Protein AF-A0AAV4PAN0-F1 (afdb_monomer_lite)

Foldseek 3Di:
DDDDDDDAQCPVPVRVHDQADDDDPPCCVVPVVPQQPADPLRGDFALCVAPPPRSDPVSNVQRVQLSVVVNCCVVVNDPPVPSHDDDDADPVDHDDDDDDDPCRPPPDDPVRVVVVVVVVVVVVVVVVVVVVVVVVVVVD

InterPro domains:
  IPR001613 Flavin amine oxidase [PR00757] (1-20)
  IPR001613 Flavin amine oxidase [PR00757] (22-44)
  IPR001613 Flavin amine oxidase [PR00757] (53-70)
  IPR001613 Flavin amine oxidase [PR00757] (83-105)
  IPR002937 Amine oxidase [PF01593] (4-72)
  IPR036188 FAD/NAD(P)-binding domain superfamily [G3DSA:3.50.50.60] (1-80)
  IPR036188 FAD/NAD(P)-binding domain superfamily [SSF51905] (1-72)
  IPR050703 Flavin Monoamine Oxidase [PTHR43563] (2-128)

pLDDT: mean 95.63, std 6.59, range [48.59, 98.62]

Organism: Caerostris extrusa (NCBI:txid172846)

Structure (mmCIF, N/CA/C/O backbone):
data_AF-A0AAV4PAN0-F1
#
_entry.id   AF-A0AAV4PAN0-F1
#
loop_
_atom_site.group_PDB
_atom_site.id
_atom_site.type_symbol
_atom_site.label_atom_id
_atom_site.label_alt_id
_atom_site.label_comp_id
_atom_site.label_asym_id
_atom_site.label_entity_id
_atom_site.label_seq_id
_atom_site.pdbx_PDB_ins_code
_atom_site.Cartn_x
_atom_site.Cartn_y
_atom_site.Cartn_z
_atom_site.occupancy
_atom_site.B_iso_or_equiv
_atom_site.auth_seq_id
_atom_site.auth_comp_id
_atom_site.auth_asym_id
_atom_site.auth_atom_id
_atom_site.pdbx_PDB_model_num
ATOM 1 N N . PHE A 1 1 ? 36.751 6.267 18.257 1.00 72.19 1 PHE A N 1
ATOM 2 C CA . PHE A 1 1 ? 36.312 6.552 16.880 1.00 72.19 1 PHE A CA 1
ATOM 3 C C . PHE A 1 1 ? 34.805 6.682 16.892 1.00 72.19 1 PHE A C 1
ATOM 5 O O . PHE A 1 1 ? 34.159 5.819 17.468 1.00 72.19 1 PHE A O 1
ATOM 12 N N . ILE A 1 2 ? 34.267 7.765 16.340 1.00 86.62 2 ILE A N 1
ATOM 13 C CA . ILE A 1 2 ? 32.824 7.935 16.138 1.00 86.62 2 ILE A CA 1
ATOM 14 C C . ILE A 1 2 ? 32.618 7.901 14.619 1.00 86.62 2 ILE A C 1
ATOM 16 O O . ILE A 1 2 ? 33.371 8.558 13.903 1.00 86.62 2 ILE A O 1
ATOM 20 N N . HIS A 1 3 ? 31.686 7.073 14.148 1.00 93.88 3 HIS A N 1
ATOM 21 C CA . HIS A 1 3 ? 31.397 6.815 12.732 1.00 93.88 3 HIS A CA 1
ATOM 22 C C . HIS A 1 3 ? 29.978 7.296 12.392 1.00 93.88 3 HIS A C 1
ATOM 24 O O . HIS A 1 3 ? 29.100 7.238 13.255 1.00 93.88 3 HIS A O 1
ATOM 30 N N . TYR A 1 4 ? 29.779 7.786 11.165 1.00 96.88 4 TYR A N 1
ATOM 31 C CA . TYR A 1 4 ? 28.530 8.365 10.668 1.00 96.88 4 TYR A CA 1
ATOM 32 C C . TYR A 1 4 ? 28.370 8.075 9.173 1.00 96.88 4 TYR A C 1
ATOM 34 O O . TYR A 1 4 ? 29.344 8.198 8.434 1.00 96.88 4 TYR A O 1
ATOM 42 N N . GLU A 1 5 ? 27.148 7.740 8.760 1.00 97.69 5 GLU A N 1
ATOM 43 C CA . GLU A 1 5 ? 26.749 7.484 7.373 1.00 97.69 5 GLU A CA 1
ATOM 44 C C . GLU A 1 5 ? 25.360 8.086 7.128 1.00 97.69 5 GLU A C 1
ATOM 46 O O . GLU A 1 5 ? 24.486 8.016 7.997 1.00 97.69 5 GLU A O 1
ATOM 51 N N . GLU A 1 6 ? 25.143 8.644 5.938 1.00 97.69 6 GLU A N 1
ATOM 52 C CA . GLU A 1 6 ? 23.861 9.214 5.521 1.00 97.69 6 GLU A CA 1
ATOM 53 C C . GLU A 1 6 ? 23.598 9.002 4.026 1.00 97.69 6 GLU A C 1
ATOM 55 O O . GLU A 1 6 ? 24.516 8.802 3.231 1.00 97.69 6 GLU A O 1
ATOM 60 N N . LYS A 1 7 ? 22.323 9.076 3.630 1.00 97.69 7 LYS A N 1
ATOM 61 C CA . LYS A 1 7 ? 21.901 9.070 2.225 1.00 97.69 7 LYS A CA 1
ATOM 62 C C . LYS A 1 7 ? 20.700 9.989 2.046 1.00 97.69 7 LYS A C 1
ATOM 64 O O . LYS A 1 7 ? 19.633 9.744 2.610 1.00 97.69 7 LYS A O 1
ATOM 69 N N . ASN A 1 8 ? 20.863 11.011 1.211 1.00 98.00 8 ASN A N 1
ATOM 70 C CA . ASN A 1 8 ? 19.750 11.814 0.726 1.00 98.00 8 ASN A CA 1
ATOM 71 C C . ASN A 1 8 ? 19.109 11.127 -0.489 1.00 98.00 8 ASN A C 1
ATOM 73 O O . ASN A 1 8 ? 19.679 11.099 -1.578 1.00 98.00 8 ASN A O 1
ATOM 77 N N . TRP A 1 9 ? 17.920 10.556 -0.308 1.00 98.00 9 TRP A N 1
ATOM 78 C CA . TRP A 1 9 ? 17.190 9.889 -1.391 1.00 98.00 9 TRP A CA 1
ATOM 79 C C . TRP A 1 9 ? 16.512 10.855 -2.366 1.00 98.00 9 TRP A C 1
ATOM 81 O O . TRP A 1 9 ? 16.167 10.451 -3.470 1.00 98.00 9 TRP A O 1
ATOM 91 N N . MET A 1 10 ? 16.348 12.128 -1.994 1.00 97.69 10 MET A N 1
ATOM 92 C CA . MET A 1 10 ? 15.767 13.143 -2.883 1.00 97.69 10 MET A CA 1
ATOM 93 C C . MET A 1 10 ? 16.708 13.530 -4.029 1.00 97.69 10 MET A C 1
ATOM 95 O O . MET A 1 10 ? 16.258 14.070 -5.033 1.00 97.69 10 MET A O 1
ATOM 99 N N . GLU A 1 11 ? 18.007 13.270 -3.871 1.00 97.94 11 GLU A N 1
ATOM 100 C CA . GLU A 1 11 ? 19.038 13.539 -4.882 1.00 97.94 11 GLU A CA 1
ATOM 101 C C . GLU A 1 11 ? 19.244 12.369 -5.851 1.00 97.94 11 GLU A C 1
ATOM 103 O O . GLU A 1 11 ? 20.017 12.478 -6.800 1.00 97.94 11 GLU A O 1
ATOM 108 N N . ASP A 1 12 ? 18.577 11.239 -5.622 1.00 97.81 12 ASP A N 1
ATOM 109 C CA . ASP A 1 12 ? 18.715 10.067 -6.474 1.00 97.81 12 ASP A CA 1
ATOM 110 C C . ASP A 1 12 ? 17.800 10.182 -7.702 1.00 97.81 12 ASP A C 1
ATOM 112 O O . ASP A 1 12 ? 16.590 9.963 -7.615 1.00 97.81 12 ASP A O 1
ATOM 116 N N . GLU A 1 13 ? 18.376 10.539 -8.854 1.00 97.88 13 GLU A N 1
ATOM 117 C CA . GLU A 1 13 ? 17.632 10.774 -10.101 1.00 97.88 13 GLU A CA 1
ATOM 118 C C . GLU A 1 13 ? 16.849 9.546 -10.596 1.00 97.88 13 GLU A C 1
ATOM 120 O O . GLU A 1 13 ? 15.836 9.700 -11.279 1.00 97.88 13 GLU A O 1
ATOM 125 N N . TYR A 1 14 ? 17.280 8.334 -10.227 1.00 97.75 14 TYR A N 1
ATOM 126 C CA . TYR A 1 14 ? 16.635 7.086 -10.642 1.00 97.75 14 TYR A CA 1
ATOM 127 C C . TYR A 1 14 ? 15.543 6.621 -9.675 1.00 97.75 14 TYR A C 1
ATOM 129 O O . TYR A 1 14 ? 14.731 5.774 -10.051 1.00 97.75 14 TYR A O 1
ATOM 137 N N . ALA A 1 15 ? 15.498 7.165 -8.455 1.00 96.56 15 ALA A N 1
ATOM 138 C CA . ALA A 1 15 ? 14.444 6.881 -7.482 1.00 96.56 15 ALA A CA 1
ATOM 139 C C . ALA A 1 15 ? 13.398 8.006 -7.403 1.00 96.56 15 ALA A C 1
ATOM 141 O O . ALA A 1 15 ? 12.215 7.741 -7.205 1.00 96.56 15 ALA A O 1
ATOM 142 N N . GLY A 1 16 ? 13.826 9.267 -7.533 1.00 96.56 16 GLY A N 1
ATOM 143 C CA . GLY A 1 16 ? 12.981 10.454 -7.360 1.00 96.56 16 GLY A CA 1
ATOM 144 C C . GLY A 1 16 ? 12.577 10.749 -5.907 1.00 96.56 16 GLY A C 1
ATOM 145 O O . GLY A 1 16 ? 11.850 11.711 -5.659 1.00 96.56 16 GLY A O 1
ATOM 146 N N . GLY A 1 17 ? 13.028 9.935 -4.949 1.00 97.56 17 GLY A N 1
ATOM 147 C CA . GLY A 1 17 ? 12.703 10.034 -3.529 1.00 97.56 17 GLY A CA 1
ATOM 148 C C . GLY A 1 17 ? 12.599 8.663 -2.856 1.00 97.56 17 GLY A C 1
ATOM 149 O O . GLY A 1 17 ? 12.985 7.637 -3.410 1.00 97.56 17 GLY A O 1
ATOM 150 N N . CYS A 1 18 ? 12.085 8.651 -1.628 1.00 97.12 18 CYS A N 1
ATOM 151 C CA . CYS A 1 18 ? 11.859 7.448 -0.822 1.00 97.12 18 CYS A CA 1
ATOM 152 C C . CYS A 1 18 ? 10.722 7.742 0.186 1.00 97.12 18 CYS A C 1
ATOM 154 O O . CYS A 1 18 ? 10.550 8.893 0.586 1.00 97.12 18 CYS A O 1
ATOM 156 N N . TYR A 1 19 ? 9.913 6.782 0.644 1.00 96.88 19 TYR A N 1
ATOM 157 C CA . TYR A 1 19 ? 9.929 5.342 0.333 1.00 96.88 19 TYR A CA 1
ATOM 158 C C . TYR A 1 19 ? 9.245 4.966 -0.978 1.00 96.88 19 TYR A C 1
ATOM 160 O O . TYR A 1 19 ? 9.663 4.023 -1.636 1.00 96.88 19 TYR A O 1
ATOM 168 N N . THR A 1 20 ? 8.188 5.681 -1.347 1.00 97.94 20 THR A N 1
ATOM 169 C CA . THR A 1 20 ? 7.312 5.305 -2.459 1.00 97.94 20 THR A CA 1
ATOM 170 C C . THR A 1 20 ? 6.547 6.518 -2.973 1.00 97.94 20 THR A C 1
ATOM 172 O O . THR A 1 20 ? 6.600 7.606 -2.392 1.00 97.94 20 THR A O 1
ATOM 175 N N . THR A 1 21 ? 5.797 6.323 -4.052 1.00 96.88 21 THR A N 1
ATOM 176 C CA . THR A 1 21 ? 4.901 7.334 -4.607 1.00 96.88 21 THR A CA 1
ATOM 177 C C . THR A 1 21 ? 3.731 7.625 -3.664 1.00 96.88 21 THR A C 1
ATOM 179 O O . THR A 1 21 ? 2.996 6.729 -3.251 1.00 96.88 21 THR A O 1
ATOM 182 N N . VAL A 1 22 ? 3.501 8.910 -3.383 1.00 95.06 22 VAL A N 1
ATOM 183 C CA . VAL A 1 22 ? 2.302 9.395 -2.687 1.00 95.06 22 VAL A CA 1
ATOM 184 C C . VAL A 1 22 ? 1.379 10.071 -3.690 1.00 95.06 22 VAL A C 1
ATOM 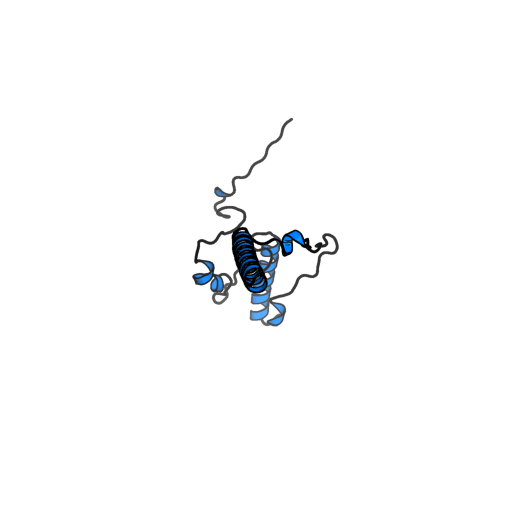186 O O . VAL A 1 22 ? 1.804 10.861 -4.532 1.00 95.06 22 VAL A O 1
ATOM 189 N N . TYR A 1 23 ? 0.088 9.777 -3.585 1.00 94.94 23 TYR A N 1
ATOM 190 C CA . TYR A 1 23 ? -0.905 10.232 -4.544 1.00 94.94 23 TYR A CA 1
ATOM 191 C C . TYR A 1 23 ? -1.662 11.460 -4.040 1.00 94.94 23 TYR A C 1
ATOM 193 O O . TYR A 1 23 ? -2.192 11.476 -2.928 1.00 94.94 23 TYR A O 1
ATOM 201 N N . ALA A 1 24 ? -1.758 12.485 -4.888 1.00 96.44 24 ALA A N 1
ATOM 202 C CA . ALA A 1 24 ? -2.537 13.683 -4.595 1.00 96.44 24 ALA A CA 1
ATOM 203 C C . ALA A 1 24 ? -4.051 13.377 -4.484 1.00 96.44 24 ALA A C 1
ATOM 205 O O . ALA A 1 24 ? -4.538 12.394 -5.062 1.00 96.44 24 ALA A O 1
ATOM 206 N N . PRO A 1 25 ? -4.835 14.229 -3.793 1.00 97.88 25 PRO A N 1
ATOM 207 C CA . PRO A 1 25 ? -6.281 14.061 -3.690 1.00 97.88 25 PRO A CA 1
ATOM 208 C C . PRO A 1 25 ? -6.961 13.886 -5.056 1.00 97.88 25 PRO A C 1
ATOM 210 O O . PRO A 1 25 ? -6.729 14.646 -5.995 1.00 97.88 25 PRO A O 1
ATOM 213 N N . GLY A 1 26 ? -7.820 12.870 -5.167 1.00 97.25 26 GLY A N 1
ATOM 214 C CA . GLY A 1 26 ? -8.552 12.551 -6.397 1.00 97.25 26 GLY A CA 1
ATOM 215 C C . GLY A 1 26 ? -7.768 11.752 -7.444 1.00 97.25 26 GLY A C 1
ATOM 216 O O . GLY A 1 26 ? -8.358 11.359 -8.449 1.00 97.25 26 GLY A O 1
ATOM 217 N N . PHE A 1 27 ? -6.481 11.461 -7.227 1.00 96.81 27 PHE A N 1
ATOM 218 C CA . PHE A 1 27 ? -5.700 10.645 -8.160 1.00 96.81 27 PHE A CA 1
ATOM 219 C C . PHE A 1 27 ? -6.268 9.227 -8.284 1.00 96.81 27 PHE A C 1
ATOM 221 O O . PHE A 1 27 ? -6.595 8.791 -9.383 1.00 96.81 27 PHE A O 1
ATOM 228 N N . PHE A 1 28 ? -6.448 8.513 -7.167 1.00 94.25 28 PHE A N 1
ATOM 229 C CA . PHE A 1 28 ? -6.881 7.110 -7.195 1.00 94.25 28 PHE A CA 1
ATOM 230 C C . PHE A 1 28 ? -8.256 6.909 -7.833 1.00 94.25 28 PHE A C 1
ATOM 232 O O . PHE A 1 28 ? -8.459 5.938 -8.558 1.00 94.25 28 PHE A O 1
ATOM 239 N N . THR A 1 29 ? -9.195 7.830 -7.613 1.00 96.44 29 THR A N 1
ATOM 240 C CA . THR A 1 29 ? -10.538 7.724 -8.199 1.00 96.44 29 THR A CA 1
ATOM 241 C C . THR A 1 29 ? -10.541 7.967 -9.707 1.00 96.44 29 THR A C 1
ATOM 243 O O . THR A 1 29 ? -11.395 7.418 -10.398 1.00 96.44 29 THR A O 1
ATOM 246 N N . ARG A 1 30 ? -9.587 8.750 -10.229 1.00 96.62 30 ARG A N 1
ATOM 247 C CA . ARG A 1 30 ? -9.459 9.045 -11.664 1.00 96.62 30 ARG A CA 1
ATOM 248 C C . ARG A 1 30 ? -8.560 8.055 -12.405 1.00 96.62 30 ARG A C 1
ATOM 250 O O . ARG A 1 30 ? -8.908 7.640 -13.503 1.00 96.62 30 ARG A O 1
ATOM 257 N N . TYR A 1 31 ? -7.433 7.673 -11.806 1.00 96.38 31 TYR A N 1
ATOM 258 C CA . TYR A 1 31 ? -6.340 6.959 -12.477 1.00 96.38 31 TYR A CA 1
ATOM 259 C C . TYR A 1 31 ? -5.897 5.674 -11.765 1.00 96.38 31 TYR A C 1
ATOM 261 O O . TYR A 1 31 ? -5.100 4.920 -12.310 1.00 96.38 31 TYR A O 1
ATOM 269 N N . GLY A 1 32 ? -6.422 5.357 -10.577 1.00 94.12 32 GLY A N 1
ATOM 270 C CA . GLY A 1 32 ? -5.968 4.190 -9.808 1.00 94.12 32 GLY A CA 1
ATOM 271 C C . GLY A 1 32 ? -6.141 2.854 -10.542 1.00 94.12 32 GLY A C 1
ATOM 272 O O . GLY A 1 32 ? -5.331 1.949 -10.370 1.00 94.12 32 GLY A O 1
ATOM 273 N N . LYS A 1 33 ? -7.159 2.740 -11.407 1.00 93.25 33 LYS A N 1
ATOM 274 C CA . LYS A 1 33 ? -7.434 1.517 -12.182 1.00 93.25 33 LYS A CA 1
ATOM 275 C C . LYS A 1 33 ? -6.352 1.189 -13.212 1.00 93.25 33 LYS A C 1
ATOM 277 O O . LYS A 1 33 ? -6.147 0.015 -13.493 1.00 93.25 33 LYS A O 1
ATOM 282 N N . VAL A 1 34 ? -5.668 2.203 -13.745 1.00 96.88 34 VAL A N 1
ATOM 283 C CA . VAL A 1 34 ? -4.708 2.026 -14.846 1.00 96.88 34 VAL A CA 1
ATOM 284 C C . VAL A 1 34 ? -3.271 1.817 -14.363 1.00 96.88 34 VAL A C 1
ATOM 286 O O . VAL A 1 34 ? -2.402 1.523 -15.173 1.00 96.88 34 VAL A O 1
ATOM 289 N N . LEU A 1 35 ? -3.007 1.922 -13.051 1.00 96.19 35 LEU A N 1
ATOM 290 C CA . LEU A 1 35 ? -1.655 1.847 -12.468 1.00 96.19 35 LEU A CA 1
ATOM 291 C C . LEU A 1 35 ? -0.868 0.590 -12.863 1.00 96.19 35 LEU A C 1
ATOM 293 O O . LEU A 1 35 ? 0.353 0.627 -12.950 1.00 96.19 35 LEU A O 1
ATOM 297 N N . ARG A 1 36 ? -1.571 -0.520 -13.084 1.00 97.00 36 ARG A N 1
ATOM 298 C CA . ARG A 1 36 ? -0.985 -1.816 -13.451 1.00 97.00 36 ARG A CA 1
ATOM 299 C C . ARG A 1 36 ? -1.635 -2.441 -14.679 1.00 97.00 36 ARG A C 1
ATOM 301 O O . ARG A 1 36 ? -1.472 -3.632 -14.914 1.00 97.00 36 ARG A O 1
ATOM 308 N N . GLU A 1 37 ? -2.409 -1.663 -15.430 1.00 97.56 37 GLU A N 1
ATOM 309 C CA . GLU A 1 37 ? -3.052 -2.150 -16.647 1.00 97.56 37 GLU A CA 1
ATOM 310 C C . GLU A 1 37 ? -1.988 -2.351 -17.742 1.00 97.56 37 GLU A C 1
ATOM 312 O O . GLU A 1 37 ? -1.267 -1.404 -18.066 1.00 97.56 37 GLU A O 1
ATOM 317 N N . PRO A 1 38 ? -1.846 -3.557 -18.323 1.00 97.56 38 PRO A N 1
ATOM 318 C CA . PRO A 1 38 ? -0.856 -3.786 -19.368 1.00 97.56 38 PRO A CA 1
ATOM 319 C C . PRO A 1 38 ? -1.150 -2.974 -20.633 1.00 97.56 38 PRO A C 1
ATOM 321 O O . PRO A 1 38 ? -2.273 -2.963 -21.135 1.00 97.56 38 PRO A O 1
ATOM 324 N N . ILE A 1 39 ? -0.111 -2.391 -21.232 1.00 97.81 39 ILE A N 1
ATOM 325 C CA . ILE A 1 39 ? -0.204 -1.705 -22.527 1.00 97.81 39 ILE A CA 1
ATOM 326 C C . ILE A 1 39 ? 0.430 -2.600 -23.595 1.00 97.81 39 ILE A C 1
ATOM 328 O O . ILE A 1 39 ? 1.644 -2.626 -23.808 1.00 97.81 39 ILE A O 1
ATOM 332 N N . GLY A 1 40 ? -0.403 -3.385 -24.280 1.00 95.62 40 GLY A N 1
ATOM 333 C CA . GLY A 1 40 ? 0.045 -4.323 -25.312 1.00 95.62 40 GLY A CA 1
ATOM 334 C C . GLY A 1 40 ? 0.918 -5.449 -24.743 1.00 95.62 40 GLY A C 1
ATOM 335 O O . GLY A 1 40 ? 0.398 -6.391 -24.138 1.00 95.62 40 GLY A O 1
ATOM 336 N N . LYS A 1 41 ? 2.232 -5.377 -24.996 1.00 96.88 41 LYS A N 1
ATOM 337 C CA . LYS A 1 41 ? 3.251 -6.305 -24.461 1.00 96.88 41 LYS A CA 1
ATOM 338 C C . LYS A 1 41 ? 4.005 -5.737 -23.251 1.00 96.88 41 LYS A C 1
ATOM 340 O O . LYS A 1 41 ? 4.858 -6.429 -22.706 1.00 96.88 41 LYS A O 1
ATOM 345 N N . LEU A 1 42 ? 3.724 -4.494 -22.863 1.00 98.06 42 LEU A N 1
ATOM 346 C CA . LEU A 1 42 ? 4.302 -3.865 -21.683 1.00 98.06 42 LEU A CA 1
ATOM 347 C C . LEU A 1 42 ? 3.449 -4.206 -20.460 1.00 98.06 42 LEU A C 1
ATOM 349 O O . LEU A 1 42 ? 2.245 -3.953 -20.454 1.00 98.06 42 LEU A O 1
ATOM 353 N N . HIS A 1 43 ? 4.092 -4.771 -19.446 1.00 98.38 43 HIS A N 1
ATOM 354 C CA . HIS A 1 43 ? 3.499 -5.102 -18.155 1.00 98.38 43 HIS A CA 1
ATOM 355 C C . HIS A 1 43 ? 4.198 -4.287 -17.066 1.00 98.38 43 HIS A C 1
ATOM 357 O O . HIS A 1 43 ? 5.403 -4.047 -17.157 1.00 98.38 43 HIS A O 1
ATOM 363 N N . PHE A 1 44 ? 3.446 -3.854 -16.054 1.00 98.56 44 PHE A N 1
ATOM 364 C CA . PHE A 1 44 ? 3.938 -2.948 -15.017 1.00 98.56 44 PHE A CA 1
ATOM 365 C C . PHE A 1 44 ? 4.086 -3.674 -13.678 1.00 98.56 44 PHE A C 1
ATOM 367 O O . PHE A 1 44 ? 3.119 -4.224 -13.142 1.00 98.56 44 PHE A O 1
ATOM 374 N N . ALA A 1 45 ? 5.311 -3.659 -13.156 1.00 98.38 45 ALA A N 1
ATOM 375 C CA . ALA A 1 45 ? 5.671 -4.100 -11.812 1.00 98.38 45 ALA A CA 1
ATOM 376 C C . ALA A 1 45 ? 6.006 -2.875 -10.936 1.00 98.38 45 ALA A C 1
ATOM 378 O O . ALA A 1 45 ? 5.492 -1.785 -11.174 1.00 98.38 45 ALA A O 1
ATOM 379 N N . GLY A 1 46 ? 6.877 -3.048 -9.939 1.00 98.06 46 GLY A N 1
ATOM 380 C CA . GLY A 1 46 ? 7.213 -2.006 -8.968 1.00 98.06 46 GLY A CA 1
ATOM 381 C C . GLY A 1 46 ? 6.237 -2.009 -7.796 1.00 98.06 46 GLY A C 1
ATOM 382 O O . GLY A 1 46 ? 5.063 -2.354 -7.956 1.00 98.06 46 GLY A O 1
ATOM 383 N N . THR A 1 47 ? 6.732 -1.660 -6.609 1.00 98.50 47 THR A N 1
ATOM 384 C CA . THR A 1 47 ? 5.977 -1.815 -5.356 1.00 98.50 47 THR A CA 1
ATOM 385 C C . THR A 1 47 ? 4.660 -1.034 -5.357 1.00 98.50 47 THR A C 1
ATOM 387 O O . THR A 1 47 ? 3.666 -1.496 -4.809 1.00 98.50 47 THR A O 1
ATOM 390 N N . GLU A 1 48 ? 4.602 0.083 -6.083 1.00 98.19 48 GLU A N 1
ATOM 391 C CA . GLU A 1 48 ? 3.418 0.925 -6.285 1.00 98.19 48 GLU A CA 1
ATOM 392 C C . GLU A 1 48 ? 2.249 0.196 -6.964 1.00 98.19 48 GLU A C 1
ATOM 394 O O . GLU A 1 48 ? 1.107 0.658 -6.909 1.00 98.19 48 GLU A O 1
ATOM 399 N N . THR A 1 49 ? 2.522 -0.924 -7.637 1.00 98.00 49 THR A N 1
ATOM 400 C CA . THR A 1 49 ? 1.510 -1.725 -8.336 1.00 98.00 49 THR A CA 1
ATOM 401 C C . THR A 1 49 ? 1.018 -2.927 -7.524 1.00 98.00 49 THR A C 1
ATOM 403 O O . THR A 1 49 ? 0.095 -3.618 -7.976 1.00 98.00 49 THR A O 1
ATOM 406 N N . ALA A 1 50 ? 1.590 -3.168 -6.340 1.00 97.81 50 ALA A N 1
ATOM 407 C CA . ALA A 1 50 ? 1.191 -4.232 -5.423 1.00 97.81 50 ALA A CA 1
ATOM 408 C C . ALA A 1 50 ? -0.192 -3.986 -4.803 1.00 97.81 50 ALA A C 1
ATOM 410 O O . ALA A 1 50 ? -0.760 -2.890 -4.869 1.00 97.81 50 ALA A O 1
ATOM 411 N N . THR A 1 51 ? -0.753 -5.030 -4.205 1.00 97.19 51 THR A N 1
ATOM 412 C CA . THR A 1 51 ? -2.039 -4.997 -3.498 1.00 97.19 51 THR A CA 1
ATOM 413 C C . THR A 1 51 ? -1.889 -5.234 -2.000 1.00 97.19 51 THR A C 1
ATOM 415 O O . THR A 1 51 ? -2.689 -4.702 -1.231 1.00 97.19 51 THR A O 1
ATOM 418 N N . HIS A 1 52 ? -0.827 -5.919 -1.581 1.00 97.62 52 HIS A N 1
ATOM 419 C CA . HIS A 1 52 ? -0.377 -6.016 -0.202 1.00 97.62 52 HIS A CA 1
ATOM 420 C C . HIS A 1 52 ? 0.975 -5.307 -0.057 1.00 97.62 52 HIS A C 1
ATOM 422 O O . HIS A 1 52 ? 1.837 -5.380 -0.927 1.00 97.62 52 HIS A O 1
ATOM 428 N N . TRP A 1 53 ? 1.126 -4.535 1.025 1.00 97.81 53 TRP A N 1
ATOM 429 C CA . TRP A 1 53 ? 2.371 -3.830 1.364 1.00 97.81 53 TRP A CA 1
ATOM 430 C C . TRP A 1 53 ? 2.997 -3.003 0.218 1.00 97.81 53 TRP A C 1
ATOM 432 O O . TRP A 1 53 ? 4.219 -2.904 0.099 1.00 97.81 53 TRP A O 1
ATOM 442 N N . SER A 1 54 ? 2.163 -2.352 -0.605 1.00 98.00 54 SER A N 1
ATOM 443 C CA . SER A 1 54 ? 2.619 -1.359 -1.591 1.00 98.00 54 SER A CA 1
ATOM 444 C C . SER A 1 54 ? 3.481 -0.289 -0.916 1.00 98.00 54 SER A C 1
ATOM 446 O O . SER A 1 54 ? 3.095 0.275 0.108 1.00 98.00 54 SER A O 1
ATOM 448 N N . GLY A 1 55 ? 4.633 0.010 -1.511 1.00 98.06 55 GLY A N 1
ATOM 449 C CA . GLY A 1 55 ? 5.647 0.914 -0.964 1.00 98.06 55 GLY A CA 1
ATOM 450 C C . GLY A 1 55 ? 6.755 0.228 -0.162 1.00 98.06 55 GLY A C 1
ATOM 451 O O . GLY A 1 55 ? 7.691 0.895 0.269 1.00 98.06 55 GLY A O 1
ATOM 452 N N . TYR A 1 56 ? 6.676 -1.093 0.017 1.00 98.56 56 TYR A N 1
ATOM 453 C CA . TYR A 1 56 ? 7.678 -1.896 0.717 1.00 98.56 56 TYR A CA 1
ATOM 454 C C . TYR A 1 56 ? 8.368 -2.888 -0.225 1.00 98.56 56 TYR A C 1
ATOM 456 O O . TYR A 1 56 ? 7.933 -3.117 -1.357 1.00 98.56 56 TYR A O 1
ATOM 464 N N . MET A 1 57 ? 9.446 -3.511 0.260 1.00 98.56 57 MET A N 1
ATOM 465 C CA . MET A 1 57 ? 10.142 -4.581 -0.467 1.00 98.56 57 MET A CA 1
ATOM 466 C C . MET A 1 57 ? 9.215 -5.768 -0.769 1.00 98.56 57 MET A C 1
ATOM 468 O O . MET A 1 57 ? 9.300 -6.332 -1.854 1.00 98.56 57 MET A O 1
ATOM 472 N N . ASP A 1 58 ? 8.291 -6.089 0.141 1.00 97.88 58 ASP A N 1
ATOM 473 C CA . ASP A 1 58 ? 7.289 -7.148 -0.045 1.00 97.88 58 ASP A CA 1
ATOM 474 C C . ASP A 1 58 ? 6.376 -6.863 -1.250 1.00 97.88 58 ASP A C 1
ATOM 476 O O . ASP A 1 58 ? 6.271 -7.674 -2.169 1.00 97.88 58 ASP A O 1
ATOM 480 N N . GLY A 1 59 ? 5.844 -5.639 -1.341 1.00 98.38 59 GLY A N 1
ATOM 481 C CA . GLY A 1 59 ? 5.086 -5.202 -2.512 1.00 98.38 59 GLY A CA 1
ATOM 482 C C . GLY A 1 59 ? 5.911 -5.229 -3.806 1.00 98.38 59 GLY A C 1
ATOM 483 O O . GLY A 1 59 ? 5.380 -5.532 -4.874 1.00 98.38 59 GLY A O 1
ATOM 484 N N . ALA A 1 60 ? 7.223 -4.966 -3.746 1.00 98.62 60 ALA A N 1
ATOM 485 C CA . ALA A 1 60 ? 8.089 -5.072 -4.923 1.00 98.62 60 ALA A CA 1
ATOM 486 C C . ALA A 1 60 ? 8.188 -6.522 -5.432 1.00 98.62 60 ALA A C 1
ATOM 488 O O . ALA A 1 60 ? 8.138 -6.742 -6.645 1.00 98.62 60 ALA A O 1
ATOM 489 N N . VAL A 1 61 ? 8.280 -7.495 -4.517 1.00 98.56 61 VAL A N 1
ATOM 490 C CA . VAL A 1 61 ? 8.253 -8.930 -4.838 1.00 98.56 61 VAL A CA 1
ATOM 491 C C . VAL A 1 61 ? 6.893 -9.318 -5.413 1.00 98.56 61 VAL A C 1
ATOM 493 O O . VAL A 1 61 ? 6.843 -9.819 -6.537 1.00 98.56 61 VAL A O 1
ATOM 496 N N . GLU A 1 62 ? 5.794 -9.005 -4.714 1.00 98.50 62 GL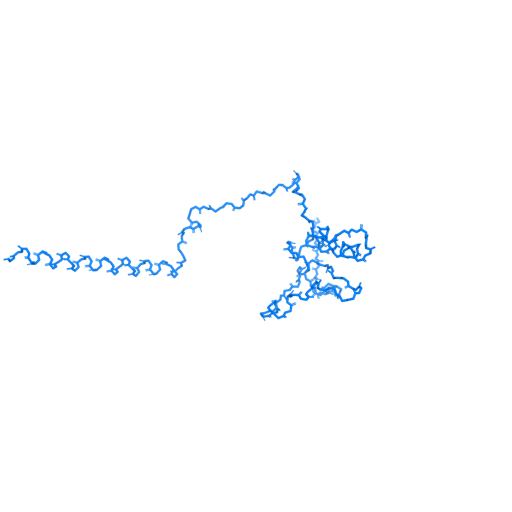U A N 1
ATOM 497 C CA . GLU A 1 62 ? 4.429 -9.321 -5.161 1.00 98.50 62 GLU A CA 1
ATOM 498 C C . GLU A 1 62 ? 4.187 -8.813 -6.590 1.00 98.50 62 GLU A C 1
ATOM 500 O O . GLU A 1 62 ? 3.782 -9.566 -7.481 1.00 98.50 62 GLU A O 1
ATOM 505 N N . ALA A 1 63 ? 4.474 -7.531 -6.830 1.00 98.50 63 ALA A N 1
ATOM 506 C CA . ALA A 1 63 ? 4.266 -6.894 -8.119 1.00 98.50 63 ALA A CA 1
ATOM 507 C C . ALA A 1 63 ? 5.159 -7.471 -9.225 1.00 98.50 63 ALA A C 1
ATOM 509 O O . ALA A 1 63 ? 4.689 -7.658 -10.351 1.00 98.50 63 ALA A O 1
ATOM 510 N N . GLY A 1 64 ? 6.431 -7.744 -8.919 1.00 98.62 64 GLY A N 1
ATOM 511 C CA . GLY A 1 64 ? 7.394 -8.313 -9.861 1.00 98.62 64 GLY A CA 1
ATOM 512 C C . GLY A 1 64 ? 6.987 -9.705 -10.325 1.00 98.62 64 GLY A C 1
ATOM 513 O O . GLY A 1 64 ? 6.897 -9.964 -11.529 1.00 98.62 64 GLY A O 1
ATOM 514 N N . GLU A 1 65 ? 6.672 -10.590 -9.382 1.00 98.62 65 GLU A N 1
ATOM 515 C CA . GLU A 1 65 ? 6.239 -11.939 -9.720 1.00 98.62 65 GLU A CA 1
ATOM 516 C C . GLU A 1 65 ? 4.892 -11.950 -10.442 1.00 98.62 65 GLU A C 1
ATOM 518 O O . GLU A 1 65 ? 4.722 -12.673 -11.425 1.00 98.62 65 GLU A O 1
ATOM 523 N N . ARG A 1 66 ? 3.933 -11.129 -9.999 1.00 98.62 66 ARG A N 1
ATOM 524 C CA . ARG A 1 66 ? 2.626 -11.013 -10.650 1.00 98.62 66 ARG A CA 1
ATOM 525 C C . ARG A 1 66 ? 2.770 -10.545 -12.097 1.00 98.62 66 ARG A C 1
ATOM 527 O O . ARG A 1 66 ? 2.206 -11.185 -12.980 1.00 98.62 66 ARG A O 1
ATOM 534 N N . ALA A 1 67 ? 3.570 -9.513 -12.373 1.00 98.50 67 ALA A N 1
ATOM 535 C CA . ALA A 1 67 ? 3.839 -9.060 -13.741 1.00 98.50 67 ALA A CA 1
ATOM 536 C C . ALA A 1 67 ? 4.534 -10.143 -14.593 1.00 98.50 67 ALA A C 1
ATOM 538 O O . ALA A 1 67 ? 4.181 -10.341 -15.758 1.00 98.50 67 ALA A O 1
ATOM 539 N N . ALA A 1 68 ? 5.475 -10.903 -14.021 1.00 98.50 68 ALA A N 1
ATOM 540 C CA . ALA A 1 68 ? 6.082 -12.042 -14.711 1.00 98.50 68 ALA A CA 1
ATOM 541 C C . ALA A 1 68 ? 5.042 -13.128 -15.044 1.00 98.50 68 ALA A C 1
ATOM 543 O O . ALA A 1 68 ? 5.034 -13.669 -16.152 1.00 98.50 68 ALA A O 1
ATOM 544 N N . ARG A 1 69 ? 4.120 -13.417 -14.119 1.00 98.56 69 ARG A N 1
ATOM 545 C CA . ARG A 1 69 ? 3.029 -14.378 -14.325 1.00 98.56 69 ARG A CA 1
ATOM 546 C C . ARG A 1 69 ? 2.003 -13.892 -15.350 1.00 98.56 69 ARG A C 1
ATOM 548 O O . ARG A 1 69 ? 1.547 -14.701 -16.153 1.00 98.56 69 ARG A O 1
ATOM 555 N N . GLU A 1 70 ? 1.708 -12.595 -15.428 1.00 98.50 70 GLU A N 1
ATOM 556 C CA . GLU A 1 70 ? 0.897 -12.027 -16.519 1.00 98.50 70 GLU A CA 1
ATOM 557 C C . GLU A 1 70 ? 1.525 -12.313 -17.897 1.00 98.50 70 GLU A C 1
ATOM 559 O O . GLU A 1 70 ? 0.832 -12.733 -18.829 1.00 98.50 70 GLU A O 1
ATOM 564 N N . ILE A 1 71 ? 2.848 -12.150 -18.022 1.00 98.56 71 ILE A N 1
ATOM 565 C CA . ILE A 1 71 ? 3.589 -12.457 -19.254 1.00 98.56 71 ILE A CA 1
ATOM 566 C C . ILE A 1 71 ? 3.546 -13.961 -19.550 1.00 98.56 71 ILE A C 1
ATOM 568 O O . ILE A 1 71 ? 3.227 -14.359 -20.672 1.00 98.56 71 ILE A O 1
ATOM 572 N N . LEU A 1 72 ? 3.816 -14.811 -18.552 1.00 98.50 72 LEU A N 1
ATOM 573 C CA . LEU A 1 72 ? 3.743 -16.270 -18.698 1.00 98.50 72 LEU A CA 1
ATOM 574 C C . LEU A 1 72 ? 2.343 -16.731 -19.125 1.00 98.50 72 LEU A C 1
ATOM 576 O O . LEU A 1 72 ? 2.225 -17.622 -19.969 1.00 98.50 72 LEU A O 1
ATOM 580 N N . CYS A 1 73 ? 1.292 -16.104 -18.595 1.00 98.06 73 CYS A N 1
ATOM 581 C CA . CYS A 1 73 ? -0.087 -16.372 -18.985 1.00 98.06 73 CYS A CA 1
ATOM 582 C C . CYS A 1 73 ? -0.324 -15.991 -20.452 1.00 98.06 73 CYS A C 1
ATOM 584 O O . CYS A 1 73 ? -0.842 -16.800 -21.220 1.00 98.06 73 CYS A O 1
ATOM 586 N N . LYS A 1 74 ? 0.133 -14.808 -20.894 1.00 97.06 74 LYS A N 1
ATOM 587 C CA . LYS A 1 74 ? 0.057 -14.414 -22.315 1.00 97.06 74 LYS A CA 1
ATOM 588 C C . LYS A 1 74 ? 0.848 -15.335 -23.244 1.00 97.06 74 LYS A C 1
ATOM 590 O O . LYS A 1 74 ? 0.473 -15.498 -24.402 1.00 97.06 74 LYS A O 1
ATOM 595 N N . MET A 1 75 ? 1.924 -15.944 -22.753 1.00 98.06 75 MET A N 1
ATOM 596 C CA . MET A 1 75 ? 2.709 -16.944 -23.484 1.00 98.06 75 MET A CA 1
ATOM 597 C C . MET A 1 75 ? 2.079 -18.348 -23.471 1.00 98.06 75 MET A C 1
ATOM 599 O O . MET A 1 75 ? 2.664 -19.272 -24.038 1.00 98.06 75 MET A O 1
ATOM 603 N N . GLY A 1 76 ? 0.934 -18.541 -22.807 1.00 97.69 76 GLY A N 1
ATOM 604 C CA . GLY A 1 76 ? 0.279 -19.843 -22.662 1.00 97.69 76 GLY A CA 1
ATOM 605 C C . GLY A 1 76 ?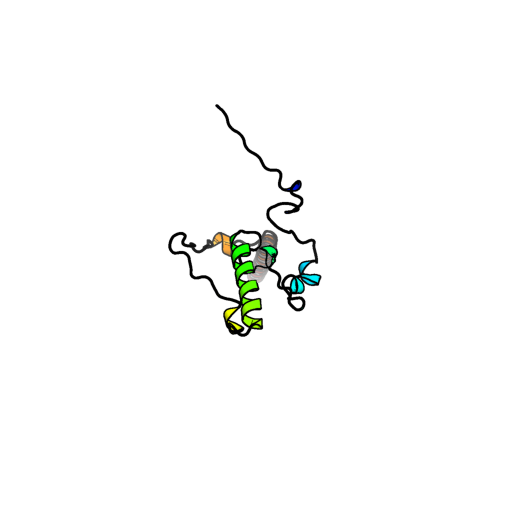 1.052 -20.833 -21.783 1.00 97.69 76 GLY A C 1
ATOM 606 O O . GLY A 1 76 ? 0.872 -22.041 -21.920 1.00 97.69 76 GLY A O 1
ATOM 607 N N . LYS A 1 77 ? 1.955 -20.348 -20.918 1.00 98.50 77 LYS A N 1
ATOM 608 C CA . LYS A 1 77 ? 2.753 -21.182 -19.998 1.00 98.50 77 LYS A CA 1
ATOM 609 C C . LYS A 1 77 ? 2.008 -21.507 -18.708 1.00 98.50 77 LYS A C 1
ATOM 611 O O . LYS A 1 77 ? 2.253 -22.557 -18.123 1.00 98.50 77 LYS A O 1
ATOM 616 N N . ILE A 1 78 ? 1.133 -20.605 -18.275 1.00 98.38 78 ILE A N 1
ATOM 617 C CA . ILE A 1 78 ? 0.265 -20.764 -17.108 1.00 98.38 78 ILE A CA 1
ATOM 618 C C . ILE A 1 78 ? -1.147 -20.286 -17.455 1.00 98.38 78 ILE A C 1
ATOM 620 O O . ILE A 1 78 ? -1.352 -19.616 -18.467 1.00 98.38 78 ILE A O 1
ATOM 624 N N . THR A 1 79 ? -2.106 -20.627 -16.606 1.00 97.81 79 THR A N 1
ATOM 625 C CA . THR A 1 79 ? -3.497 -20.178 -16.684 1.00 97.81 79 THR A CA 1
ATOM 626 C C . THR A 1 79 ? -3.713 -18.879 -15.899 1.00 97.81 79 THR A C 1
ATOM 628 O O . THR A 1 79 ? -2.908 -18.510 -15.043 1.00 97.81 79 THR A O 1
ATOM 631 N N . GLU A 1 80 ? -4.811 -18.174 -16.183 1.00 96.75 80 GLU A N 1
ATOM 632 C CA . GLU A 1 80 ? -5.124 -16.867 -15.583 1.00 96.75 80 GLU A CA 1
ATOM 633 C C . GLU A 1 80 ? -5.296 -16.929 -14.054 1.00 96.75 80 GLU A C 1
ATOM 635 O O . GLU A 1 80 ? -4.860 -16.022 -13.346 1.00 96.75 80 GLU A O 1
ATOM 640 N N . ASP A 1 81 ? -5.818 -18.042 -13.518 1.00 97.00 81 ASP A N 1
ATOM 641 C CA . ASP A 1 81 ? -5.956 -18.275 -12.069 1.00 97.00 81 ASP A CA 1
ATOM 642 C C . ASP A 1 81 ? -4.611 -18.327 -11.330 1.00 97.00 81 ASP A C 1
ATOM 644 O O . ASP A 1 81 ? -4.574 -18.225 -10.107 1.00 97.00 81 ASP A O 1
ATOM 648 N N . LYS A 1 82 ? -3.502 -18.490 -12.061 1.00 96.94 82 LYS A N 1
ATOM 649 C CA . LYS A 1 82 ? -2.149 -18.524 -11.501 1.00 96.94 82 LYS A CA 1
ATOM 650 C C . LYS A 1 82 ? -1.452 -17.172 -11.520 1.00 96.94 82 LYS A C 1
ATOM 652 O O . LYS A 1 82 ? -0.328 -17.100 -11.044 1.00 96.94 82 LYS A O 1
ATOM 657 N N . ILE A 1 83 ? -2.064 -16.109 -12.044 1.00 97.75 83 ILE A N 1
ATOM 658 C CA . ILE A 1 83 ? -1.438 -14.776 -12.041 1.00 97.75 83 ILE A CA 1
ATOM 659 C C . ILE A 1 83 ? -1.333 -14.234 -10.610 1.00 97.75 83 ILE A C 1
ATOM 661 O O . ILE A 1 83 ? -0.263 -13.781 -10.189 1.00 97.75 83 ILE A O 1
ATOM 665 N N . TRP A 1 84 ? -2.428 -14.335 -9.859 1.00 97.50 84 TRP A N 1
ATOM 666 C CA . TRP A 1 84 ? -2.530 -13.891 -8.473 1.00 97.50 84 TRP A CA 1
ATOM 667 C C . TRP A 1 84 ? -2.485 -15.101 -7.549 1.00 97.50 84 TRP A C 1
ATOM 669 O O . TRP A 1 84 ? -3.429 -15.886 -7.498 1.00 97.50 84 TRP A O 1
ATOM 679 N N . LEU A 1 85 ? -1.374 -15.254 -6.833 1.00 93.12 85 LEU A N 1
ATOM 680 C CA . LEU A 1 85 ? -1.167 -16.347 -5.892 1.00 93.12 85 LEU A CA 1
ATOM 681 C C . LEU A 1 85 ? -0.979 -15.770 -4.489 1.00 93.12 85 LEU A C 1
ATOM 683 O O . LEU A 1 85 ? -0.208 -14.823 -4.341 1.00 93.12 85 LEU A O 1
ATOM 687 N N . PRO A 1 86 ? -1.670 -16.311 -3.473 1.00 94.62 86 PRO A N 1
ATOM 688 C CA . PRO A 1 86 ? -1.387 -15.962 -2.093 1.00 94.62 86 PRO A CA 1
ATOM 689 C C . PRO A 1 86 ? -0.059 -16.592 -1.665 1.00 94.62 86 PRO A C 1
ATOM 691 O O . PRO A 1 86 ? 0.186 -17.771 -1.934 1.00 94.62 86 PRO A O 1
ATO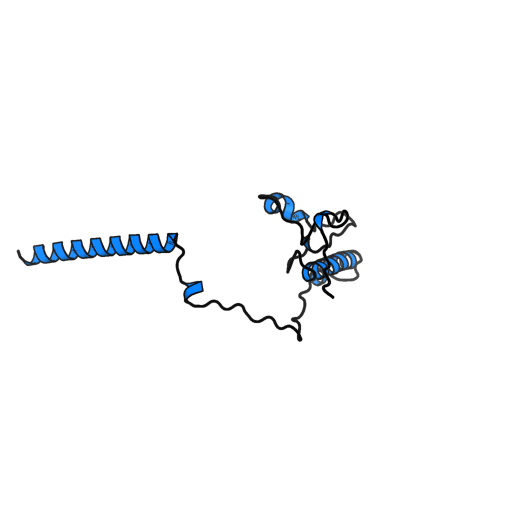M 694 N N . GLU A 1 87 ? 0.762 -15.820 -0.962 1.00 95.44 87 GLU A N 1
ATOM 695 C CA . GLU A 1 87 ? 1.992 -16.329 -0.358 1.00 95.44 87 GLU A CA 1
ATOM 696 C C . GLU A 1 87 ? 1.656 -17.095 0.936 1.00 95.44 87 GLU A C 1
ATOM 698 O O . GLU A 1 87 ? 0.861 -16.607 1.751 1.00 95.44 87 GLU A O 1
ATOM 703 N N . PRO A 1 88 ? 2.198 -18.308 1.153 1.00 95.88 88 PRO A N 1
ATOM 704 C CA . PRO A 1 88 ? 2.053 -18.997 2.429 1.00 95.88 88 PRO A CA 1
ATOM 705 C C . PRO A 1 88 ? 2.681 -18.188 3.582 1.00 95.88 88 PRO A C 1
ATOM 707 O O . PRO A 1 88 ? 3.712 -17.544 3.395 1.00 95.88 88 PRO A O 1
ATOM 710 N N . PRO A 1 89 ? 2.124 -18.251 4.807 1.00 95.56 89 PRO A N 1
ATOM 711 C CA . PRO A 1 89 ? 2.694 -17.548 5.953 1.00 95.56 89 PRO A CA 1
ATOM 712 C C . PRO A 1 89 ? 4.125 -18.005 6.248 1.00 95.56 89 PRO A C 1
ATOM 714 O O . PRO A 1 89 ? 4.425 -19.205 6.216 1.00 95.56 89 PRO A O 1
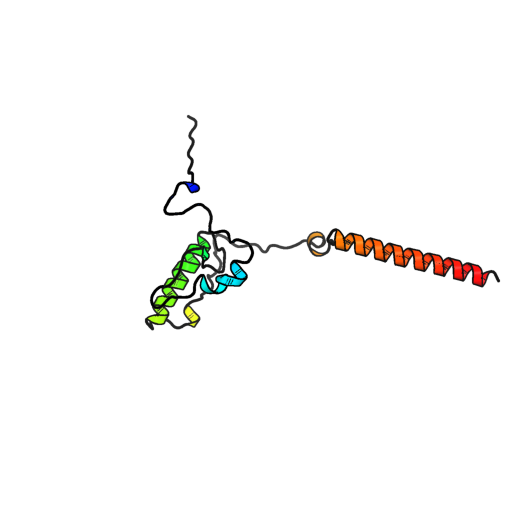ATOM 717 N N . SER A 1 90 ? 4.992 -17.055 6.601 1.00 96.62 90 SER A N 1
ATOM 718 C CA . SER A 1 90 ? 6.349 -17.365 7.052 1.00 96.62 90 SER A CA 1
ATOM 719 C C . SER A 1 90 ? 6.322 -18.193 8.340 1.00 96.62 90 SER A C 1
ATOM 721 O O . SER A 1 90 ? 5.531 -17.939 9.249 1.00 96.62 90 SER A O 1
ATOM 723 N N . LYS A 1 91 ? 7.210 -19.189 8.420 1.00 96.62 91 LYS A N 1
ATOM 724 C CA . LYS A 1 91 ? 7.398 -20.018 9.622 1.00 96.62 91 LYS A CA 1
ATOM 725 C C . LYS A 1 91 ? 8.300 -19.348 10.655 1.00 96.62 91 LYS A C 1
ATOM 727 O O . LYS A 1 91 ? 8.180 -19.647 11.838 1.00 96.62 91 LYS A O 1
ATOM 732 N N . ASP A 1 92 ? 9.187 -18.465 10.199 1.00 97.88 92 ASP A N 1
ATOM 733 C CA . ASP A 1 92 ? 10.213 -17.835 11.033 1.00 97.88 92 ASP A CA 1
ATOM 734 C C . ASP A 1 92 ? 9.736 -16.498 11.613 1.00 97.88 92 ASP A C 1
ATOM 736 O O . ASP A 1 92 ? 10.152 -16.102 12.699 1.00 97.88 92 ASP A O 1
ATOM 740 N N . VAL A 1 93 ? 8.839 -15.807 10.900 1.00 96.75 93 VAL A N 1
ATOM 741 C CA . VAL A 1 93 ? 8.245 -14.533 11.323 1.00 96.75 93 VAL A CA 1
ATOM 742 C C . VAL A 1 93 ? 6.728 -14.668 11.268 1.00 96.75 93 VAL A C 1
ATOM 744 O O . VAL A 1 93 ? 6.102 -14.434 10.234 1.00 96.75 93 VAL A O 1
ATOM 747 N N . VAL A 1 94 ? 6.143 -15.095 1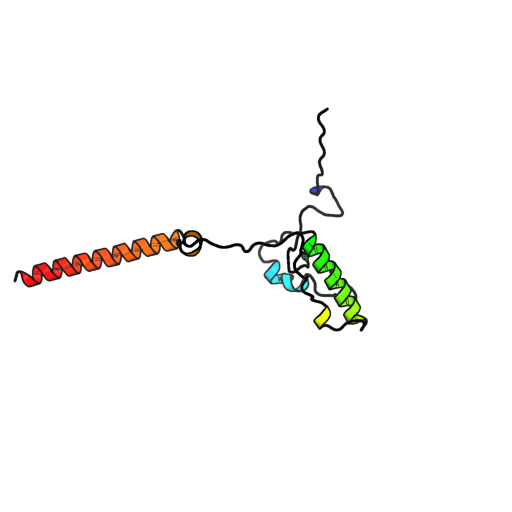2.385 1.00 96.12 94 VAL A N 1
ATOM 748 C CA . VAL A 1 94 ? 4.699 -15.321 12.508 1.00 96.12 94 VAL A CA 1
ATOM 749 C C . VAL A 1 94 ? 3.991 -13.997 12.796 1.00 96.12 94 VAL A C 1
ATOM 751 O O . VAL A 1 94 ? 4.406 -13.234 13.666 1.00 96.12 94 VAL A O 1
ATOM 754 N N . ALA A 1 95 ? 2.920 -13.719 12.052 1.00 94.50 95 ALA A N 1
ATOM 755 C CA . ALA A 1 95 ? 2.078 -12.552 12.277 1.00 94.50 95 ALA A CA 1
ATOM 756 C C . ALA A 1 95 ? 1.075 -12.834 13.401 1.00 94.50 95 ALA A C 1
ATOM 758 O O . ALA A 1 95 ? 0.157 -13.638 13.232 1.00 94.50 95 ALA A O 1
ATOM 759 N N . GLU A 1 96 ? 1.235 -12.148 14.529 1.00 96.12 96 GLU A N 1
ATOM 760 C CA . GLU A 1 96 ? 0.247 -12.168 15.605 1.00 96.12 96 GLU A CA 1
ATOM 761 C C . GLU A 1 96 ? -0.970 -11.303 15.233 1.00 96.12 96 GLU A C 1
ATOM 763 O O . GLU A 1 96 ? -0.812 -10.228 14.638 1.00 96.12 96 GLU A O 1
ATOM 768 N N . PRO A 1 97 ? -2.199 -11.740 15.559 1.00 96.19 97 PRO A N 1
ATOM 769 C CA . PRO A 1 97 ? -3.396 -10.971 15.262 1.00 96.19 97 PRO A CA 1
ATOM 770 C C . PRO A 1 97 ? -3.421 -9.661 16.061 1.00 96.19 97 PRO A C 1
ATOM 772 O O . PRO A 1 97 ? -3.127 -9.623 17.254 1.00 96.19 97 PRO A O 1
ATOM 775 N N . MET A 1 98 ? -3.825 -8.572 15.406 1.00 94.44 98 MET A N 1
ATOM 776 C CA . MET A 1 98 ? -4.077 -7.299 16.084 1.00 94.44 98 MET A CA 1
ATOM 777 C C . MET A 1 98 ? -5.450 -7.336 16.758 1.00 94.44 98 MET A C 1
ATOM 779 O O . MET A 1 98 ? -6.470 -7.035 16.133 1.00 94.44 98 MET A O 1
ATOM 783 N N . GLU A 1 99 ? -5.474 -7.721 18.030 1.00 96.44 99 GLU A N 1
ATOM 784 C CA . GLU A 1 99 ? -6.686 -7.711 18.848 1.00 96.44 99 GLU A CA 1
ATOM 785 C C . GLU A 1 99 ? -6.974 -6.308 19.395 1.00 96.44 99 GLU A C 1
ATOM 787 O O . GLU A 1 99 ? -6.067 -5.581 19.800 1.00 96.44 99 GLU A O 1
ATOM 792 N N . LYS A 1 100 ? -8.254 -5.925 19.412 1.00 96.81 100 LYS A N 1
ATOM 793 C CA . LYS A 1 100 ? -8.717 -4.681 20.037 1.00 96.81 100 LYS A CA 1
ATOM 794 C C . LYS A 1 100 ? -9.319 -4.985 21.394 1.00 96.81 100 LYS A C 1
ATOM 796 O O . LYS A 1 100 ? -10.056 -5.955 21.558 1.00 96.81 100 LYS A O 1
ATOM 801 N N . THR A 1 101 ? -9.058 -4.116 22.357 1.00 97.81 101 THR A N 1
ATOM 802 C CA . THR A 1 101 ? -9.739 -4.163 23.648 1.00 97.81 101 THR A CA 1
ATOM 803 C C . THR A 1 101 ? -11.189 -3.698 23.519 1.00 97.81 101 THR A C 1
ATOM 805 O O . THR A 1 101 ? -11.549 -2.941 22.615 1.00 97.81 101 THR A O 1
ATOM 808 N N . PHE A 1 102 ? -12.019 -4.069 24.497 1.00 97.94 102 PHE A N 1
ATOM 809 C CA . PHE A 1 102 ? -13.392 -3.571 24.604 1.00 97.94 102 PHE A CA 1
ATOM 810 C C . PHE A 1 102 ? -13.454 -2.034 24.539 1.00 97.94 102 PHE A C 1
ATOM 812 O O . PHE A 1 102 ? -14.280 -1.464 23.834 1.00 97.94 102 PHE A O 1
ATOM 819 N N . PHE A 1 103 ? -12.562 -1.330 25.239 1.00 97.62 103 PHE A N 1
ATOM 820 C CA . PHE A 1 103 ? -12.603 0.131 25.239 1.00 97.62 103 PHE A CA 1
ATOM 821 C C . PHE A 1 103 ? -12.152 0.738 23.907 1.00 97.62 103 PHE A C 1
ATOM 823 O O . PHE A 1 103 ? -12.730 1.737 23.492 1.00 97.62 103 PHE A O 1
ATOM 830 N N . GLU A 1 104 ? -11.193 0.148 23.198 1.00 97.62 104 GLU A N 1
ATOM 831 C CA . GLU A 1 104 ? -10.820 0.614 21.853 1.00 97.62 104 GLU A CA 1
ATOM 832 C C . GLU A 1 104 ? -11.937 0.393 20.827 1.00 97.62 104 GLU A C 1
ATOM 834 O O . GLU A 1 104 ? -12.069 1.171 19.884 1.00 97.62 104 GLU A O 1
ATOM 839 N N . GLU A 1 105 ? -12.747 -0.651 21.010 1.00 97.81 105 GLU A N 1
ATOM 840 C CA . GLU A 1 105 ? -13.855 -0.976 20.113 1.00 97.81 105 GLU A CA 1
ATOM 841 C C . GLU A 1 105 ? -15.119 -0.149 20.394 1.00 97.81 105 GLU A C 1
ATOM 843 O O . GLU A 1 105 ? -15.747 0.348 19.458 1.00 97.81 105 GLU A O 1
ATOM 848 N N . TYR A 1 106 ? -15.489 0.027 21.668 1.00 97.25 106 TYR A N 1
ATOM 849 C CA . TYR A 1 106 ? -16.793 0.587 22.050 1.00 97.25 106 TYR A CA 1
ATOM 850 C C . TYR A 1 106 ? -16.753 2.027 22.568 1.00 97.25 106 TYR A C 1
ATOM 852 O O . TYR A 1 106 ? -17.815 2.636 22.730 1.00 97.25 106 TYR A O 1
ATOM 860 N N . THR A 1 107 ? -15.577 2.610 22.829 1.00 97.69 107 THR A N 1
ATOM 861 C CA . THR A 1 107 ? -15.519 4.022 23.244 1.00 97.69 107 THR A CA 1
ATOM 862 C C . THR A 1 107 ? -15.998 4.911 22.093 1.00 97.69 107 THR A C 1
ATOM 864 O O . THR A 1 107 ? -15.452 4.841 20.989 1.00 97.69 107 THR A O 1
ATOM 867 N N . PRO A 1 108 ? -17.019 5.764 22.306 1.00 97.56 108 PRO A N 1
ATOM 868 C CA . PRO A 1 108 ? -17.533 6.609 21.243 1.00 97.56 108 PRO A CA 1
ATOM 869 C C . PRO A 1 108 ? -16.500 7.667 20.843 1.00 97.56 108 PRO A C 1
ATOM 871 O O . PRO A 1 108 ? -15.698 8.131 21.653 1.00 97.56 108 PRO A O 1
ATOM 874 N N . SER A 1 109 ? -16.582 8.132 19.597 1.00 98.19 109 SER A N 1
ATOM 875 C CA . SER A 1 109 ? -15.878 9.350 19.187 1.00 98.19 109 SER A CA 1
ATOM 876 C C . SER A 1 109 ? -16.377 10.565 19.983 1.00 98.19 109 SER A C 1
ATOM 878 O O . SER A 1 109 ? -17.460 10.531 20.566 1.00 98.19 109 SER A O 1
ATOM 880 N N . ILE A 1 110 ? -15.650 11.686 19.949 1.00 98.06 110 ILE A N 1
ATOM 881 C CA . ILE A 1 110 ? -16.058 12.926 20.640 1.00 98.06 110 ILE A CA 1
ATOM 882 C C . ILE A 1 110 ? -17.472 13.366 20.222 1.00 98.06 110 ILE A C 1
ATOM 884 O O . ILE A 1 110 ? -18.294 13.725 21.063 1.00 98.06 110 ILE A O 1
ATOM 888 N N . SER A 1 111 ? -17.800 13.291 18.928 1.00 97.69 111 SER A N 1
ATOM 889 C CA . SER A 1 111 ? -19.145 13.626 18.444 1.00 97.69 111 SER A CA 1
ATOM 890 C C . SER A 1 111 ? -20.194 12.596 18.873 1.00 97.69 111 SER A C 1
ATOM 892 O O . SER A 1 111 ? -21.332 12.969 19.156 1.00 97.69 111 SER A O 1
ATOM 894 N N . GLY A 1 112 ? -19.824 11.315 18.966 1.00 97.75 112 GLY A N 1
ATOM 895 C CA . GLY A 1 112 ? -20.663 10.271 19.553 1.00 97.75 112 GLY A CA 1
ATOM 896 C C . GLY A 1 112 ? -20.951 10.530 21.033 1.00 97.75 112 GLY A C 1
ATOM 897 O O . GLY A 1 112 ? -22.107 10.483 21.447 1.00 97.75 112 GLY A O 1
ATOM 898 N N . LEU A 1 113 ? -19.930 10.900 21.806 1.00 98.06 113 LEU A N 1
ATOM 899 C CA . LEU A 1 113 ? -20.047 11.241 23.220 1.00 98.06 113 LEU A CA 1
ATOM 900 C C . LEU A 1 113 ? -20.987 12.432 23.432 1.00 98.06 113 LEU A C 1
ATOM 902 O O . LEU A 1 113 ? -21.913 12.338 24.233 1.00 98.06 113 LEU A O 1
ATOM 906 N N . LEU A 1 114 ? -20.820 13.518 22.669 1.00 97.94 114 LEU A N 1
ATOM 907 C CA . LEU A 1 114 ? -21.706 14.687 22.746 1.00 97.94 114 LEU A CA 1
ATOM 908 C C . LEU A 1 114 ? -23.167 14.334 22.431 1.00 97.94 114 LEU A C 1
ATOM 910 O O . LEU A 1 114 ? -24.077 14.830 23.096 1.00 97.94 114 LEU A O 1
ATOM 914 N N . LYS A 1 115 ? -23.412 13.444 21.460 1.00 98.12 115 LYS A N 1
ATOM 915 C CA . LYS A 1 115 ? -24.764 12.942 21.159 1.00 98.12 115 LYS A CA 1
ATOM 916 C C . LYS A 1 115 ? -25.338 12.136 22.321 1.00 98.12 115 LYS A C 1
ATOM 918 O O . LYS A 1 115 ? -26.488 12.363 22.688 1.00 98.12 115 LYS A O 1
ATOM 923 N N . ILE A 1 116 ? -24.543 11.248 22.920 1.00 97.88 116 ILE A N 1
ATOM 924 C CA . ILE A 1 116 ? -24.956 10.453 24.086 1.00 97.88 116 ILE A CA 1
ATOM 925 C C . ILE A 1 116 ? -25.282 11.373 25.264 1.00 97.88 116 ILE A C 1
ATOM 927 O O . ILE A 1 116 ? -26.335 11.215 25.871 1.00 97.88 116 ILE A O 1
ATOM 931 N N . MET A 1 117 ? -24.437 12.372 25.539 1.00 97.94 117 MET A N 1
ATOM 932 C CA . MET A 1 117 ? -24.673 13.370 26.587 1.00 97.94 117 MET A CA 1
ATOM 933 C C . MET A 1 117 ? -25.941 14.185 26.329 1.00 97.94 117 MET A C 1
ATOM 935 O O . MET A 1 117 ? -26.722 14.425 27.245 1.00 97.94 117 MET A O 1
ATOM 939 N N . THR A 1 118 ? -26.173 14.599 25.084 1.00 97.88 118 THR A N 1
ATOM 940 C CA . THR A 1 118 ? -27.373 15.365 24.721 1.00 97.88 118 THR A CA 1
ATOM 941 C C . THR A 1 118 ? -28.629 14.517 24.916 1.00 97.88 118 THR A C 1
ATOM 943 O O . THR A 1 118 ? -29.602 14.975 25.513 1.00 97.88 118 THR A O 1
ATOM 946 N N . PHE A 1 119 ? -28.597 13.260 24.467 1.00 97.56 119 PHE A N 1
ATOM 947 C CA . PHE A 1 119 ? -29.714 12.331 24.603 1.00 97.56 119 PHE A CA 1
ATOM 948 C C . PHE A 1 119 ? -29.998 11.975 26.066 1.00 97.56 119 PHE A C 1
ATOM 950 O O . PHE A 1 119 ? -31.145 12.059 26.498 1.00 97.56 119 PHE A O 1
ATOM 957 N N . SER A 1 120 ? -28.970 11.633 26.850 1.00 97.31 120 SER A N 1
ATOM 958 C CA . SER A 1 120 ? -29.128 11.300 28.270 1.00 97.31 120 SER A CA 1
ATOM 959 C C . SER A 1 120 ? -29.666 12.485 29.070 1.00 97.31 120 SER A C 1
ATOM 961 O O . SER A 1 120 ? -30.559 12.310 29.896 1.00 97.31 120 SER A O 1
ATOM 963 N N . THR A 1 121 ? -29.198 13.699 28.765 1.00 97.44 121 THR A N 1
ATOM 964 C CA . THR A 1 121 ? -29.701 14.932 29.382 1.00 97.44 121 THR A CA 1
ATOM 965 C C . THR A 1 121 ? -31.167 15.176 29.023 1.00 97.44 121 THR A C 1
ATOM 967 O O . THR A 1 121 ? -31.970 15.469 29.906 1.00 97.44 121 THR A O 1
ATOM 970 N N . PHE A 1 122 ? -31.549 15.006 27.752 1.00 97.19 122 PHE A N 1
ATOM 971 C CA . PHE A 1 122 ? -32.936 15.174 27.305 1.00 97.19 122 PHE A CA 1
ATOM 972 C C . PHE A 1 122 ? -33.885 14.164 27.964 1.00 97.19 122 PHE A C 1
ATOM 974 O O . PHE A 1 122 ? -34.923 14.547 28.505 1.00 97.19 122 PHE A O 1
ATOM 981 N N . VAL A 1 123 ? -33.510 12.881 27.974 1.00 97.06 123 VAL A N 1
ATOM 982 C CA . VAL A 1 123 ? -34.285 11.815 28.628 1.00 97.06 123 VAL A CA 1
ATOM 983 C C . VAL A 1 123 ? -34.384 12.057 30.135 1.00 97.06 123 VAL A C 1
ATOM 985 O O . VAL A 1 123 ? -35.462 11.898 30.715 1.00 97.06 123 VAL A O 1
ATOM 988 N N . GLY A 1 124 ? -33.289 12.487 30.766 1.00 96.69 124 GLY A N 1
ATOM 989 C CA . GLY A 1 124 ? -33.259 12.846 32.182 1.00 96.69 124 GLY A CA 1
ATOM 990 C C . GLY A 1 124 ? -34.229 13.981 32.518 1.00 96.69 124 GLY A C 1
ATOM 991 O O . GLY A 1 124 ? -35.045 13.842 33.429 1.00 96.69 124 GLY A O 1
ATOM 992 N N . LEU A 1 125 ? -34.207 15.070 31.741 1.00 96.69 125 LEU A N 1
ATOM 993 C CA . LEU A 1 125 ? -35.118 16.207 31.915 1.00 96.69 125 LEU A CA 1
ATOM 994 C C . LEU A 1 125 ? -36.587 15.819 31.696 1.00 96.69 125 LEU A C 1
ATOM 996 O O . LEU A 1 125 ? -37.439 16.181 32.506 1.00 96.69 125 LEU A O 1
ATOM 1000 N N . ALA A 1 126 ? -36.895 15.053 30.645 1.00 95.94 126 ALA A N 1
ATOM 1001 C CA . ALA A 1 126 ? -38.258 14.599 30.368 1.00 95.94 126 ALA A CA 1
ATOM 1002 C C . ALA A 1 126 ? -38.815 13.719 31.502 1.00 95.94 126 ALA A C 1
ATOM 1004 O O . ALA A 1 126 ? -39.959 13.892 31.925 1.00 95.94 126 ALA A O 1
ATOM 1005 N N . SER A 1 127 ? -37.984 12.821 32.038 1.00 94.69 127 SER A N 1
ATOM 1006 C CA . SER A 1 127 ? -38.348 11.956 33.166 1.00 94.69 127 SER A CA 1
ATOM 1007 C C . SER A 1 127 ? -38.616 12.768 34.435 1.00 94.69 127 SER A C 1
ATOM 1009 O O . SER A 1 127 ? -39.600 12.520 35.131 1.00 94.69 127 SER A O 1
ATOM 1011 N N . PHE A 1 128 ? -37.781 13.776 34.708 1.00 95.88 128 PHE A N 1
ATOM 1012 C CA . PHE A 1 128 ? -37.969 14.681 35.840 1.00 95.88 128 PHE A CA 1
ATOM 1013 C C . PHE A 1 128 ? -39.290 15.459 35.740 1.00 95.88 128 PHE A C 1
ATOM 1015 O O . PHE A 1 128 ? -40.056 15.497 36.702 1.00 95.88 128 PHE A O 1
ATOM 1022 N N . VAL A 1 129 ? -39.600 16.022 34.566 1.00 95.44 129 VAL A N 1
ATOM 1023 C CA . VAL A 1 129 ? -40.866 16.740 34.326 1.00 95.44 129 VAL A CA 1
ATOM 1024 C C . VAL A 1 129 ? -42.073 15.817 34.511 1.00 95.44 129 VAL A C 1
ATOM 1026 O O . VAL A 1 129 ? -43.038 16.197 35.173 1.00 95.44 129 VAL A O 1
ATOM 1029 N N . PHE A 1 130 ? -42.017 14.591 33.983 1.00 94.00 130 PHE A N 1
ATOM 1030 C CA . PHE A 1 130 ? -43.089 13.608 34.148 1.00 94.00 130 PHE A CA 1
ATOM 1031 C C . PHE A 1 130 ? -43.338 13.254 35.622 1.00 94.00 130 PHE A C 1
ATOM 1033 O O . PHE A 1 130 ? -44.491 13.176 36.047 1.00 94.00 130 PHE A O 1
ATOM 1040 N N . MET A 1 131 ? -42.276 13.082 36.417 1.00 93.44 131 MET A N 1
ATOM 1041 C CA . MET A 1 131 ? -42.399 12.829 37.856 1.00 93.44 131 MET A CA 1
ATOM 1042 C C . MET A 1 131 ? -43.042 14.006 38.594 1.00 93.44 131 MET A C 1
ATOM 1044 O O . MET A 1 131 ? -43.967 13.783 39.367 1.00 93.44 131 MET A O 1
ATOM 1048 N N . GLN A 1 132 ? -42.616 15.245 38.319 1.00 92.19 132 GLN A N 1
ATOM 1049 C CA . GLN A 1 132 ? -43.218 16.445 38.920 1.00 92.19 132 GLN A CA 1
ATOM 1050 C C . GLN A 1 132 ? -44.709 16.562 38.584 1.00 92.19 132 GLN A C 1
ATOM 1052 O O . GLN A 1 132 ? -45.530 16.802 39.468 1.00 92.19 132 GLN A O 1
ATOM 1057 N N . TYR A 1 133 ? -45.072 16.312 37.323 1.00 91.19 133 TYR A N 1
ATOM 1058 C CA . TYR A 1 133 ? -46.466 16.286 36.889 1.00 91.19 133 TYR A CA 1
ATOM 1059 C C . TYR A 1 133 ? -47.282 15.227 37.648 1.00 91.19 133 TYR A C 1
ATOM 1061 O O . TYR A 1 133 ? -48.363 15.519 38.157 1.00 91.19 133 TYR A O 1
ATOM 1069 N N . LYS A 1 134 ? -46.754 14.005 37.786 1.00 89.25 134 LYS A N 1
ATOM 1070 C CA . LYS A 1 134 ? -47.415 12.924 38.530 1.00 89.25 134 LYS A CA 1
ATOM 1071 C C . LYS A 1 134 ? -47.598 13.246 40.013 1.00 89.25 134 LYS A C 1
ATOM 1073 O O . LYS A 1 134 ? -48.686 13.005 40.522 1.00 89.25 134 LYS A O 1
ATOM 1078 N N . THR A 1 135 ? -46.581 13.784 40.688 1.00 86.75 135 THR A N 1
ATOM 1079 C CA . THR A 1 135 ? -46.676 14.177 42.104 1.00 86.75 135 THR A CA 1
ATOM 1080 C C . THR A 1 135 ? -47.763 15.230 42.299 1.00 86.75 135 THR A C 1
ATOM 1082 O O . THR A 1 135 ? -48.639 15.051 43.136 1.00 86.75 135 THR A O 1
ATOM 1085 N N . PHE A 1 136 ? -47.781 16.265 41.454 1.00 80.69 136 PHE A N 1
ATOM 1086 C CA . PHE A 1 136 ? -48.800 17.313 41.513 1.00 80.69 136 PHE A CA 1
ATOM 1087 C C . PHE A 1 136 ? -50.219 16.779 41.260 1.00 80.69 136 PHE A C 1
ATOM 1089 O O . PHE A 1 136 ? -51.165 17.247 41.872 1.00 80.69 136 PHE A O 1
ATOM 1096 N N . THR A 1 137 ? -50.382 15.777 40.392 1.00 74.50 137 THR A N 1
ATOM 1097 C CA . THR A 1 137 ? -51.706 15.208 40.067 1.00 74.50 137 THR A CA 1
ATOM 1098 C C . THR A 1 137 ? -52.216 14.210 41.120 1.00 74.50 137 THR A C 1
ATOM 1100 O O . THR A 1 137 ? -53.388 13.869 41.100 1.00 74.50 137 THR A O 1
ATOM 1103 N N . ILE A 1 138 ? -51.354 13.697 42.008 1.00 71.00 138 ILE A N 1
ATOM 1104 C CA . ILE A 1 138 ? -51.733 12.771 43.096 1.00 71.00 138 ILE A CA 1
ATOM 1105 C C . ILE A 1 138 ? -52.077 13.530 44.391 1.00 71.00 138 ILE A C 1
ATOM 1107 O O . ILE A 1 138 ? -52.803 13.004 45.230 1.00 71.00 138 ILE A O 1
ATOM 1111 N N . GLU A 1 139 ? -51.571 14.755 44.562 1.00 59.69 139 GLU A N 1
ATOM 1112 C CA . GLU A 1 139 ? -51.882 15.615 45.716 1.00 59.69 139 GLU A CA 1
ATOM 1113 C C . GLU A 1 139 ? -53.206 16.408 45.582 1.00 59.69 139 GLU A C 1
ATOM 1115 O O . GLU A 1 139 ? -53.552 17.163 46.492 1.00 59.69 139 GLU A O 1
ATOM 1120 N N . PHE A 1 140 ? -53.973 16.202 44.501 1.00 48.59 140 PHE A N 1
ATOM 1121 C CA . PHE A 1 140 ? -55.338 16.713 44.282 1.00 48.59 140 PHE A CA 1
ATOM 1122 C C . PHE A 1 140 ? -56.313 15.566 43.995 1.00 48.59 140 PHE A C 1
ATOM 1124 O O . PHE A 1 140 ? -57.504 15.717 44.354 1.00 48.59 140 PHE A O 1
#

Sequence (140 aa):
FIHYEEKNWMEDEYAGGCYTTVYAPGFFTRYGKVLREPIGKLHFAGTETATHWSGYMDGAVEAGERAAREILCKMGKITEDKIWLPEPPSKDVVAEPMEKTFFEEYTPSISGLLKIMTFSTFVGLASFVFMQYKTFTIEF

Secondary structure (DSSP, 8-state):
--------GGG-TTT-SSS---PPTTHHHHHGGGTT--BTTB---SGGG-SSSTTSHHHHHHHHHHHHHHHHHHTTSS-GGGTS-PPPPPSSS-----PPPHHHHHPPPHHHHHHHHHHHHHHHHHHHHHHHHHHHHH--

Radius of gyration: 29.2 Å; chains: 1; bounding box: 92×38×71 Å